Protein AF-A0A496RA01-F1 (afdb_monomer)

Radius of gyration: 12.92 Å; Cα contacts (8 Å, |Δi|>4): 102; chains: 1; bounding box: 29×29×29 Å

Foldseek 3Di:
DEEEDQADPPDPLNVVVVVVQVVCCVVVVNPDHYDYDYNCNQHDLLSLVVCCVVVVHVHYDDDCPSVVVCVVVVVD

Mean predicted aligned error: 4.64 Å

Sequence (76 aa):
MVIGIVTVPGSAQYIAAEKFKNLVEERSNGRFTFDIQHSASLGSESSIIQQVQMGTVDVAIITTGPVGNISKLANA

Structure (mmCIF, N/CA/C/O backbone):
data_AF-A0A496RA01-F1
#
_entry.id   AF-A0A496RA01-F1
#
loop_
_atom_site.group_PDB
_atom_site.id
_atom_site.type_symbol
_atom_site.label_atom_id
_atom_site.label_alt_id
_atom_site.label_comp_id
_atom_site.label_asym_id
_atom_site.label_entity_id
_at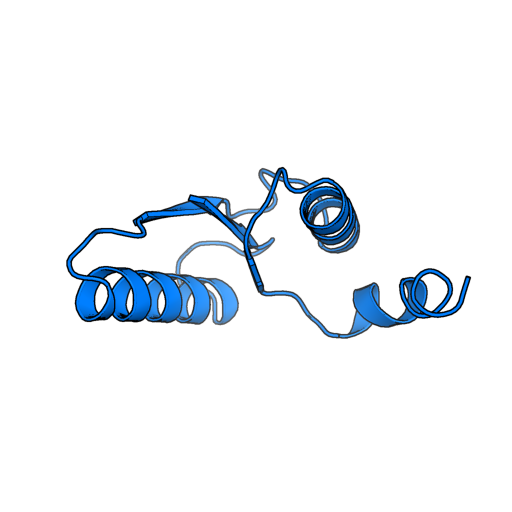om_site.label_seq_id
_atom_site.pdbx_PDB_ins_code
_atom_site.Cartn_x
_atom_site.Cartn_y
_atom_site.Cartn_z
_atom_site.occupancy
_atom_site.B_iso_or_equiv
_atom_site.auth_seq_id
_atom_site.auth_comp_id
_atom_site.auth_asym_id
_atom_site.auth_atom_id
_atom_site.pdbx_PDB_model_num
ATOM 1 N N . MET A 1 1 ? -11.263 1.206 3.665 1.00 97.38 1 MET A N 1
ATOM 2 C CA . MET A 1 1 ? -9.832 1.553 3.786 1.00 97.38 1 MET A CA 1
ATOM 3 C C . MET A 1 1 ? -9.236 1.669 2.388 1.00 97.38 1 MET A C 1
ATOM 5 O O . MET A 1 1 ? -9.823 1.126 1.457 1.00 97.38 1 MET A O 1
ATOM 9 N N . VAL A 1 2 ? -8.121 2.375 2.218 1.00 98.44 2 VAL A N 1
ATOM 10 C CA . VAL A 1 2 ? -7.498 2.676 0.918 1.00 98.44 2 VAL A CA 1
ATOM 11 C C . VAL A 1 2 ? -6.079 2.118 0.852 1.00 98.44 2 VAL A C 1
ATOM 13 O O . VAL A 1 2 ? -5.267 2.358 1.746 1.00 98.44 2 VAL A O 1
ATOM 16 N N . ILE A 1 3 ? -5.776 1.411 -0.239 1.00 98.56 3 ILE A N 1
ATOM 17 C CA . ILE A 1 3 ? -4.417 1.020 -0.623 1.00 98.56 3 ILE A CA 1
ATOM 18 C C . ILE A 1 3 ? -3.982 1.902 -1.793 1.00 98.56 3 ILE A C 1
ATOM 20 O O . ILE A 1 3 ? -4.615 1.873 -2.845 1.00 98.56 3 ILE A O 1
ATOM 24 N N . GLY A 1 4 ? -2.905 2.669 -1.627 1.00 98.31 4 GLY A N 1
ATOM 25 C CA . GLY A 1 4 ? -2.345 3.518 -2.678 1.00 98.31 4 GLY A CA 1
ATOM 26 C C . GL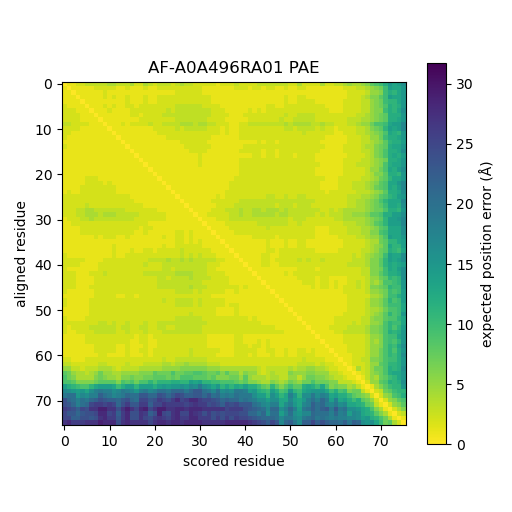Y A 1 4 ? -1.148 2.879 -3.380 1.00 98.31 4 GLY A C 1
ATOM 27 O O . GLY A 1 4 ? -0.165 2.516 -2.727 1.00 98.31 4 GLY A O 1
ATOM 28 N N . ILE A 1 5 ? -1.205 2.798 -4.712 1.00 98.25 5 ILE A N 1
ATOM 29 C CA . ILE A 1 5 ? -0.081 2.419 -5.580 1.00 98.25 5 ILE A CA 1
ATOM 30 C C . ILE A 1 5 ? -0.037 3.302 -6.837 1.00 98.25 5 ILE A C 1
ATOM 32 O O . ILE A 1 5 ? -1.045 3.867 -7.258 1.00 98.25 5 ILE A O 1
ATOM 36 N N . VAL A 1 6 ? 1.124 3.394 -7.488 1.00 98.00 6 VAL A N 1
ATOM 37 C CA . VAL A 1 6 ? 1.275 4.204 -8.716 1.00 98.00 6 VAL A CA 1
ATOM 38 C C . VAL A 1 6 ? 1.148 3.401 -10.010 1.00 98.00 6 VAL A C 1
ATOM 40 O O . VAL A 1 6 ? 0.867 3.970 -11.061 1.00 98.00 6 VAL A O 1
ATOM 43 N N . THR A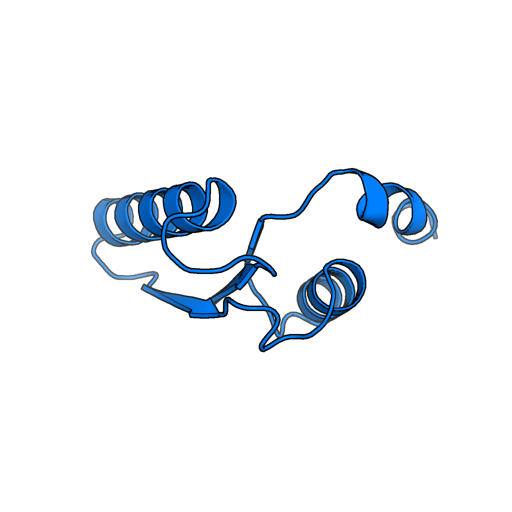 1 7 ? 1.344 2.086 -9.961 1.00 98.12 7 THR A N 1
ATOM 44 C CA . THR A 1 7 ? 1.346 1.237 -11.161 1.00 98.12 7 THR A CA 1
ATOM 45 C C . THR A 1 7 ? -0.049 0.757 -11.555 1.00 98.12 7 THR A C 1
ATOM 47 O O . THR A 1 7 ? -1.021 0.919 -10.823 1.00 98.12 7 THR A O 1
ATOM 50 N N . VAL A 1 8 ? -0.145 0.197 -12.760 1.00 98.25 8 VAL A N 1
ATOM 51 C CA . VAL A 1 8 ? -1.387 -0.280 -13.385 1.00 98.25 8 VAL A CA 1
ATOM 52 C C . VAL A 1 8 ? -1.759 -1.707 -12.937 1.00 98.25 8 VAL A C 1
ATOM 54 O O . VAL A 1 8 ? -0.888 -2.424 -12.434 1.00 98.25 8 VAL A O 1
ATOM 57 N N . PRO A 1 9 ? -3.011 -2.161 -13.154 1.00 98.19 9 PRO A N 1
ATOM 58 C CA . PRO A 1 9 ? -3.415 -3.541 -12.890 1.00 98.19 9 PRO A CA 1
ATOM 59 C C . PRO A 1 9 ? -2.508 -4.576 -13.568 1.00 98.19 9 PRO A C 1
ATOM 61 O O . PRO A 1 9 ? -2.042 -4.373 -14.688 1.00 98.19 9 PRO A O 1
ATOM 64 N N . GLY A 1 10 ? -2.243 -5.683 -12.871 1.00 97.38 10 GLY A N 1
ATOM 65 C CA . GLY A 1 10 ? -1.326 -6.741 -13.318 1.00 97.38 10 GLY A CA 1
ATOM 66 C C . GLY A 1 10 ? 0.163 -6.473 -13.057 1.00 97.38 10 GLY A C 1
ATOM 67 O O . GLY A 1 10 ? 0.987 -7.364 -13.262 1.00 97.38 10 GLY A O 1
ATOM 68 N N . SER A 1 11 ? 0.536 -5.284 -12.572 1.00 98.31 11 SER A N 1
ATOM 69 C CA . SER A 1 11 ? 1.899 -5.018 -12.103 1.00 98.31 11 SER A CA 1
ATOM 70 C C . SER A 1 11 ? 2.221 -5.794 -10.817 1.00 98.31 11 SER A C 1
ATOM 72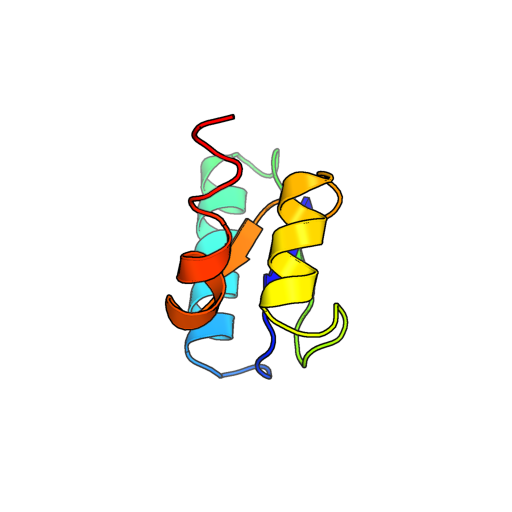 O O . SER A 1 11 ? 1.330 -6.209 -10.075 1.00 98.31 11 SER A O 1
ATOM 74 N N . ALA A 1 12 ? 3.508 -5.913 -10.482 1.00 98.06 12 ALA A N 1
ATOM 75 C CA . ALA A 1 12 ? 3.931 -6.550 -9.234 1.00 98.06 12 ALA A CA 1
ATOM 76 C C . ALA A 1 12 ? 3.339 -5.879 -7.975 1.00 98.06 12 ALA A C 1
ATOM 78 O O . ALA A 1 12 ? 2.929 -6.570 -7.045 1.00 98.06 12 ALA A O 1
ATOM 79 N N . GLN A 1 13 ? 3.257 -4.543 -7.945 1.00 97.94 13 GLN A N 1
ATOM 80 C CA . GLN A 1 13 ? 2.678 -3.813 -6.809 1.00 97.94 13 GLN A CA 1
ATOM 81 C C . GLN A 1 13 ? 1.163 -4.026 -6.722 1.00 97.94 13 GLN A C 1
ATOM 83 O O . GLN A 1 13 ? 0.637 -4.165 -5.621 1.00 97.94 13 GLN A O 1
ATOM 88 N N . TYR A 1 14 ? 0.470 -4.099 -7.866 1.00 98.50 14 TYR A N 1
ATOM 89 C CA . TYR A 1 14 ? -0.964 -4.382 -7.904 1.00 98.50 14 TYR A CA 1
ATOM 90 C C . TYR A 1 14 ? -1.265 -5.797 -7.406 1.00 98.50 14 TYR A C 1
ATOM 92 O O . TYR A 1 14 ? -2.100 -5.967 -6.526 1.00 98.50 14 TYR A O 1
ATOM 100 N N . ILE A 1 15 ? -0.512 -6.799 -7.871 1.00 98.69 15 ILE A N 1
ATOM 101 C CA . ILE A 1 15 ? -0.641 -8.188 -7.403 1.00 98.69 15 ILE A CA 1
ATOM 102 C C . ILE A 1 15 ? -0.408 -8.275 -5.885 1.00 98.69 15 ILE A C 1
ATOM 104 O O . ILE A 1 15 ? -1.133 -8.976 -5.175 1.00 98.69 15 ILE A O 1
ATOM 108 N N . ALA A 1 16 ? 0.578 -7.539 -5.361 1.00 98.56 16 ALA A N 1
ATOM 109 C CA . ALA A 1 16 ? 0.812 -7.453 -3.922 1.00 98.56 16 ALA A CA 1
ATOM 110 C C . ALA A 1 16 ? -0.359 -6.781 -3.182 1.00 98.56 16 ALA A C 1
ATOM 112 O O . ALA A 1 16 ? -0.774 -7.280 -2.134 1.00 98.56 16 ALA A O 1
ATOM 113 N N . ALA A 1 17 ? -0.922 -5.698 -3.731 1.00 98.56 17 ALA A N 1
ATOM 114 C CA . ALA A 1 17 ? -2.079 -5.001 -3.169 1.00 98.56 17 ALA A CA 1
ATOM 115 C C . ALA A 1 17 ? -3.318 -5.902 -3.120 1.00 98.56 17 ALA A C 1
ATOM 117 O O . ALA A 1 17 ? -3.967 -5.989 -2.079 1.00 98.56 17 ALA A O 1
ATOM 118 N N . GLU A 1 18 ? -3.608 -6.626 -4.201 1.00 98.62 18 GLU A N 1
ATOM 119 C CA . GLU A 1 18 ? -4.707 -7.591 -4.252 1.00 98.62 18 GLU A CA 1
ATOM 120 C C . GLU A 1 18 ? -4.512 -8.717 -3.240 1.00 98.62 18 GLU A C 1
ATOM 122 O O . GLU A 1 18 ? -5.436 -9.064 -2.502 1.00 98.62 18 GLU A O 1
ATOM 127 N N . LYS A 1 19 ? -3.298 -9.277 -3.150 1.00 98.62 19 LYS A N 1
ATOM 128 C CA . LYS A 1 19 ? -3.035 -10.353 -2.195 1.00 98.62 19 LYS A CA 1
ATOM 129 C C . LYS A 1 19 ? -3.149 -9.868 -0.751 1.00 98.62 19 LYS A C 1
ATOM 131 O O . LYS A 1 19 ? -3.711 -10.592 0.071 1.00 98.62 19 LYS A O 1
ATOM 136 N N . PHE A 1 20 ? -2.651 -8.669 -0.449 1.00 98.62 20 PHE A N 1
ATOM 137 C CA . PHE A 1 20 ? -2.812 -8.038 0.860 1.00 98.62 20 PHE A CA 1
ATOM 138 C C . PHE A 1 20 ? -4.294 -7.836 1.190 1.00 98.62 20 PHE A C 1
ATOM 140 O O . PHE A 1 20 ? -4.749 -8.334 2.219 1.00 98.62 20 PHE A O 1
ATOM 147 N N . LYS A 1 21 ? -5.049 -7.189 0.291 1.00 98.50 21 LYS A N 1
ATOM 148 C CA . LYS A 1 21 ? -6.495 -6.972 0.420 1.00 98.50 21 LYS A CA 1
ATOM 149 C C . LYS A 1 21 ? -7.217 -8.277 0.753 1.00 98.50 21 LYS A C 1
ATOM 151 O O . LYS A 1 21 ? -7.860 -8.359 1.795 1.00 98.50 21 LYS A O 1
ATOM 156 N N . ASN A 1 22 ? -7.031 -9.309 -0.072 1.00 98.56 22 ASN A N 1
ATOM 157 C CA . ASN A 1 22 ? -7.716 -10.592 0.080 1.00 98.56 22 ASN A CA 1
ATOM 158 C C . ASN A 1 22 ? -7.400 -11.260 1.425 1.00 98.56 22 ASN A C 1
ATOM 160 O O . ASN A 1 22 ? -8.304 -11.721 2.114 1.00 98.56 22 ASN A O 1
ATOM 164 N N . LEU A 1 23 ? -6.123 -11.289 1.827 1.00 98.69 23 LEU A N 1
ATOM 165 C CA . LEU A 1 23 ? -5.716 -11.919 3.085 1.00 98.69 23 LEU A CA 1
ATOM 166 C C . LEU A 1 23 ? -6.264 -11.187 4.314 1.00 98.69 23 LEU A C 1
ATOM 168 O O . LEU A 1 23 ? -6.608 -11.837 5.301 1.00 98.69 23 LEU A O 1
ATOM 172 N N . VAL A 1 24 ? -6.308 -9.853 4.288 1.00 98.44 24 VAL A N 1
ATOM 173 C CA . VAL A 1 24 ? -6.813 -9.070 5.421 1.00 98.44 24 VAL A CA 1
ATOM 174 C C . VAL A 1 24 ? -8.334 -9.150 5.493 1.00 98.44 24 VAL A C 1
ATOM 176 O O . VAL A 1 24 ? -8.869 -9.367 6.578 1.00 98.44 24 VAL A O 1
ATOM 179 N N . GLU A 1 25 ? -9.031 -9.045 4.362 1.00 98.44 25 GLU A N 1
ATOM 180 C CA . GLU A 1 25 ? -10.486 -9.214 4.293 1.00 98.44 25 GLU A CA 1
ATOM 181 C C . GLU A 1 25 ? -10.909 -10.600 4.803 1.00 98.44 25 GLU A C 1
ATOM 183 O O . GLU A 1 25 ? -11.764 -10.691 5.685 1.00 98.44 25 GLU A O 1
ATOM 188 N N . GLU A 1 26 ? -10.246 -11.668 4.345 1.00 98.50 26 GLU A N 1
ATOM 189 C CA . GLU A 1 26 ? -10.510 -13.046 4.777 1.00 98.50 26 GLU A CA 1
ATOM 190 C C . GLU A 1 26 ? -10.272 -13.226 6.282 1.00 98.50 26 GLU A C 1
ATOM 192 O O . GLU A 1 26 ? -11.171 -13.613 7.027 1.00 98.50 26 GLU A O 1
ATOM 197 N N . ARG A 1 27 ? -9.069 -12.899 6.769 1.00 98.50 27 ARG A N 1
ATOM 198 C CA . ARG A 1 27 ? -8.682 -13.154 8.169 1.00 98.50 27 ARG A CA 1
ATOM 199 C C . ARG A 1 27 ? -9.400 -12.259 9.168 1.00 98.50 27 ARG A C 1
ATOM 201 O O . ARG A 1 27 ? -9.469 -12.590 10.349 1.00 98.50 27 ARG A O 1
ATOM 208 N N . SER A 1 28 ? -9.902 -11.114 8.714 1.00 98.38 28 SER A N 1
ATOM 209 C CA . SER A 1 28 ? -10.685 -10.205 9.545 1.00 98.38 28 SER A CA 1
ATOM 210 C C . SER A 1 28 ? -12.182 -10.504 9.522 1.00 98.38 28 SER A C 1
ATOM 212 O O . SER A 1 28 ? -12.935 -9.778 10.172 1.00 98.38 28 SER A O 1
ATOM 214 N N . ASN A 1 29 ? -12.622 -11.553 8.815 1.00 97.62 29 ASN A N 1
ATOM 215 C CA . ASN A 1 29 ? -14.035 -11.852 8.579 1.00 97.62 29 ASN A CA 1
ATOM 216 C C . ASN A 1 29 ? -14.787 -10.628 8.024 1.00 97.62 29 ASN A C 1
ATOM 218 O O . ASN A 1 29 ? -15.852 -10.261 8.519 1.00 97.62 29 ASN A O 1
ATOM 222 N N . GLY A 1 30 ? -14.185 -9.938 7.052 1.00 95.94 30 GLY A N 1
ATOM 223 C CA . GLY A 1 30 ? -14.758 -8.758 6.399 1.00 95.94 30 GLY A CA 1
ATOM 224 C C . GLY A 1 30 ? -14.808 -7.488 7.255 1.00 95.94 30 GLY A C 1
ATOM 225 O O . GLY A 1 30 ? -15.346 -6.480 6.803 1.00 95.94 30 GLY A O 1
ATOM 226 N N . ARG A 1 31 ? -14.250 -7.488 8.475 1.00 98.12 31 ARG A N 1
ATOM 227 C CA . ARG A 1 31 ? -14.194 -6.282 9.325 1.00 98.12 31 ARG A CA 1
ATOM 228 C C . ARG A 1 31 ? -13.345 -5.169 8.717 1.00 98.12 31 ARG A C 1
ATOM 230 O O . ARG A 1 31 ? -13.611 -4.000 8.981 1.00 98.12 31 ARG A O 1
ATOM 237 N N . PHE A 1 32 ? -12.325 -5.528 7.945 1.00 97.81 32 PHE A N 1
ATOM 238 C CA . PHE A 1 32 ? -11.512 -4.585 7.189 1.00 97.81 32 PHE A CA 1
ATOM 239 C C . PHE A 1 32 ? -11.707 -4.851 5.707 1.00 97.81 32 PHE A C 1
ATOM 241 O O . PHE A 1 32 ? -11.487 -5.975 5.271 1.00 97.81 32 PHE A O 1
ATOM 248 N N . THR A 1 33 ? -12.090 -3.821 4.955 1.00 98.12 33 THR A N 1
ATOM 249 C CA . THR A 1 33 ? -12.251 -3.867 3.499 1.00 98.12 33 THR A CA 1
ATOM 250 C C . THR A 1 33 ? -11.442 -2.763 2.838 1.00 98.12 33 THR A C 1
ATOM 252 O O . THR A 1 33 ? -11.329 -1.645 3.364 1.00 98.12 33 THR A O 1
ATOM 255 N N . PHE A 1 34 ? -10.869 -3.078 1.680 1.00 98.25 34 PHE A N 1
ATOM 256 C CA . PHE A 1 34 ? -9.944 -2.195 0.982 1.00 98.25 34 PHE A CA 1
ATOM 257 C C . PHE A 1 34 ? -10.397 -1.870 -0.435 1.00 98.25 34 PHE A C 1
ATOM 259 O O . PHE A 1 34 ? -10.880 -2.729 -1.175 1.00 98.25 34 PHE A O 1
ATOM 266 N N . ASP A 1 35 ? -10.151 -0.630 -0.836 1.00 98.31 35 ASP A N 1
ATOM 267 C CA . ASP A 1 35 ? -10.175 -0.195 -2.225 1.00 98.31 35 ASP A CA 1
ATOM 268 C C . ASP A 1 35 ? -8.747 0.102 -2.703 1.00 98.31 35 ASP A C 1
ATOM 270 O O . ASP A 1 35 ? -7.958 0.713 -1.976 1.00 98.31 35 ASP A O 1
ATOM 274 N N . ILE A 1 36 ? -8.399 -0.377 -3.898 1.00 98.62 36 ILE A N 1
ATOM 275 C CA . ILE A 1 36 ? -7.049 -0.247 -4.458 1.00 98.62 36 ILE A CA 1
ATOM 276 C C . ILE A 1 36 ? -7.053 0.920 -5.437 1.00 98.62 36 ILE A C 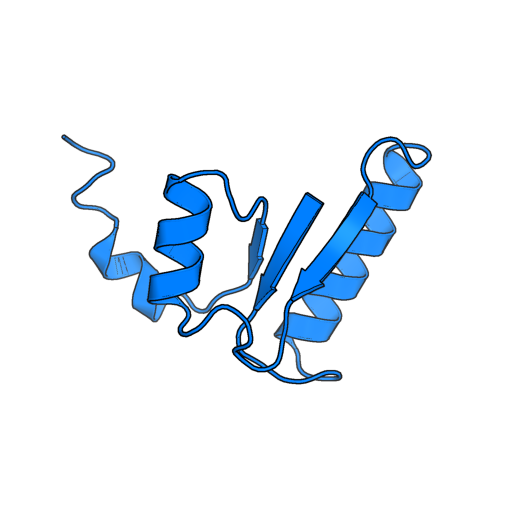1
ATOM 278 O O . ILE A 1 36 ? -7.545 0.810 -6.558 1.00 98.62 36 ILE A O 1
ATOM 282 N N . GLN A 1 37 ? -6.442 2.023 -5.025 1.00 98.62 37 GLN A N 1
ATOM 283 C CA . GLN A 1 37 ? -6.241 3.198 -5.857 1.00 98.62 37 GLN A CA 1
ATOM 284 C C . GLN A 1 37 ? -4.906 3.063 -6.592 1.00 98.62 37 GLN A C 1
ATOM 286 O O . GLN A 1 37 ? -3.836 3.036 -5.982 1.00 98.62 37 GLN A O 1
ATOM 291 N N . HIS A 1 38 ? -4.983 2.920 -7.914 1.00 98.44 38 HIS A N 1
ATOM 292 C CA . HIS A 1 38 ? -3.861 2.543 -8.773 1.00 98.44 38 HIS A CA 1
ATOM 293 C C . HIS A 1 38 ? -3.681 3.521 -9.944 1.00 98.44 38 HIS A C 1
ATOM 295 O O . HIS A 1 38 ? -4.376 4.536 -10.028 1.00 98.44 38 HIS A O 1
ATOM 301 N N . SER A 1 39 ? -2.751 3.225 -10.861 1.00 98.00 39 SER A N 1
ATOM 302 C CA . SER A 1 39 ? -2.484 4.029 -12.068 1.00 98.00 39 SER A CA 1
ATOM 303 C C . SER A 1 39 ? -2.230 5.514 -11.770 1.00 98.00 39 SER A C 1
ATOM 305 O O . SER A 1 39 ? -2.692 6.385 -12.503 1.00 98.00 39 SER A O 1
ATOM 307 N N . ALA A 1 40 ? -1.533 5.797 -10.667 1.00 97.06 40 ALA A N 1
ATOM 308 C CA . ALA A 1 40 ? -1.225 7.146 -10.189 1.00 97.06 40 ALA A CA 1
ATOM 309 C C . ALA A 1 40 ? -2.456 8.052 -9.952 1.00 97.06 40 ALA A C 1
ATOM 311 O O . ALA A 1 40 ? -2.328 9.275 -9.943 1.00 97.06 40 ALA A O 1
ATOM 312 N N . SER A 1 41 ? -3.637 7.474 -9.694 1.00 98.00 41 SER A N 1
ATOM 313 C CA . SER A 1 41 ? -4.863 8.211 -9.322 1.00 98.00 41 SER A CA 1
ATOM 314 C C . SER A 1 41 ? -4.701 9.084 -8.070 1.00 98.00 41 SER A C 1
ATOM 316 O O . SER A 1 41 ? -5.340 10.127 -7.959 1.00 98.00 41 SER A O 1
ATOM 318 N N . LEU A 1 42 ? -3.802 8.696 -7.161 1.00 96.94 42 LEU A N 1
ATOM 319 C CA . LEU A 1 42 ? -3.443 9.447 -5.950 1.00 96.94 42 LEU A CA 1
ATOM 320 C C . LEU A 1 42 ? -2.149 10.268 -6.098 1.00 96.94 42 LEU A C 1
ATOM 322 O O . LEU A 1 42 ? -1.606 10.764 -5.107 1.00 96.94 42 LEU A O 1
ATOM 326 N N . GLY A 1 43 ? -1.634 10.406 -7.323 1.00 97.00 43 GLY A N 1
ATOM 327 C CA . GLY A 1 43 ? -0.379 11.087 -7.624 1.00 97.00 43 GLY A CA 1
ATOM 328 C C . GLY A 1 43 ? 0.849 10.175 -7.543 1.00 97.00 43 GLY A C 1
ATOM 329 O O . GLY A 1 43 ? 0.793 8.984 -7.843 1.00 97.00 43 GLY A O 1
ATOM 330 N N . SER A 1 44 ? 1.990 10.768 -7.182 1.00 96.44 44 SER A N 1
ATOM 331 C CA . SER A 1 44 ? 3.286 10.079 -7.080 1.00 96.44 44 SER A CA 1
ATOM 332 C C . SER A 1 44 ? 3.422 9.259 -5.790 1.00 96.44 44 SER A C 1
ATOM 334 O O . SER A 1 44 ? 2.672 9.461 -4.838 1.00 96.44 44 SER A O 1
ATOM 336 N N . GLU A 1 45 ? 4.440 8.396 -5.696 1.00 95.06 45 GLU A N 1
ATOM 337 C CA . GLU A 1 45 ? 4.728 7.649 -4.459 1.00 95.06 45 GLU A CA 1
ATOM 338 C C . GLU A 1 45 ? 4.975 8.589 -3.263 1.00 95.06 45 GLU A C 1
ATOM 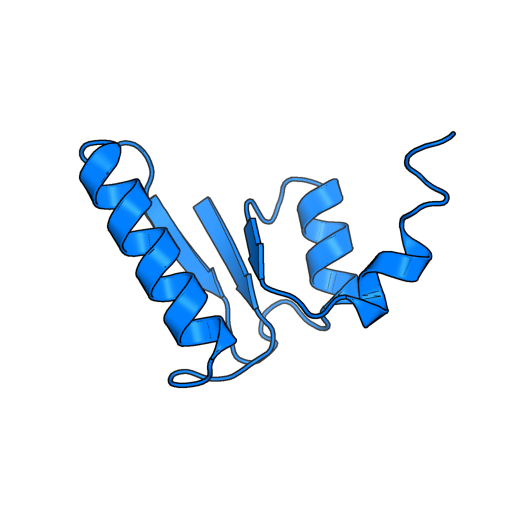340 O O . GLU A 1 45 ? 4.491 8.329 -2.163 1.00 95.06 45 GLU A O 1
ATOM 345 N N . SER A 1 46 ? 5.644 9.730 -3.473 1.00 93.25 46 SER A N 1
ATOM 346 C CA . SER A 1 46 ? 5.812 10.757 -2.435 1.00 93.25 46 SER A CA 1
ATOM 347 C C . SER A 1 46 ? 4.480 11.379 -2.008 1.00 93.25 46 SER A C 1
ATOM 349 O O . SER A 1 46 ? 4.279 11.628 -0.823 1.00 93.25 46 SER A O 1
ATOM 351 N N . SER A 1 47 ? 3.549 11.595 -2.941 1.00 95.12 47 SER A N 1
ATOM 352 C CA . SER A 1 47 ? 2.200 12.088 -2.632 1.00 95.12 47 SER A CA 1
ATOM 353 C C . SER A 1 47 ? 1.402 11.072 -1.813 1.00 95.12 47 SER A C 1
ATOM 355 O O . SER A 1 47 ? 0.707 11.457 -0.876 1.00 95.12 47 SER A O 1
ATOM 357 N N . ILE A 1 48 ? 1.512 9.780 -2.137 1.00 96.81 48 ILE A N 1
ATOM 358 C CA . IL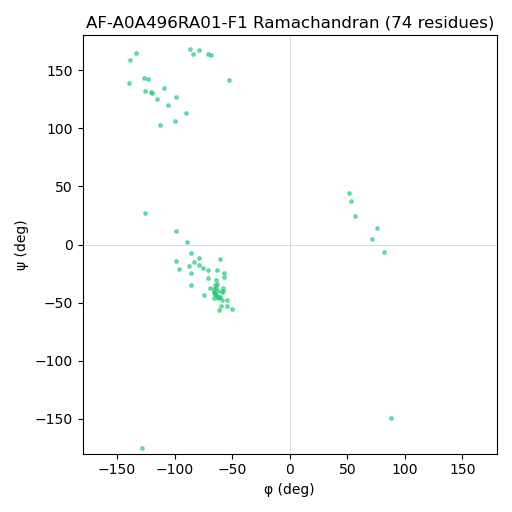E A 1 48 ? 0.857 8.691 -1.396 1.00 96.81 48 ILE A CA 1
ATOM 359 C C . ILE A 1 48 ? 1.420 8.600 0.027 1.00 96.81 48 ILE A C 1
ATOM 361 O O . ILE A 1 48 ? 0.657 8.494 0.979 1.00 96.81 48 ILE A O 1
ATOM 365 N N . ILE A 1 49 ? 2.738 8.725 0.196 1.00 94.19 49 ILE A N 1
ATOM 366 C CA . ILE A 1 49 ? 3.378 8.799 1.518 1.00 94.19 49 ILE A CA 1
ATOM 367 C C . ILE A 1 49 ? 2.781 9.920 2.377 1.00 94.19 49 ILE A C 1
ATOM 369 O O . ILE A 1 49 ? 2.459 9.688 3.540 1.00 94.19 49 ILE A O 1
ATOM 373 N N . GLN A 1 50 ? 2.637 11.131 1.826 1.00 93.69 50 GLN A N 1
ATOM 374 C CA . GLN A 1 50 ? 2.063 12.257 2.573 1.00 93.69 50 GLN A CA 1
ATOM 375 C C . GLN A 1 50 ? 0.615 11.964 2.988 1.00 93.69 50 GLN A C 1
ATOM 377 O O . GLN A 1 50 ? 0.227 12.232 4.120 1.00 93.69 50 GLN A O 1
ATOM 382 N N . GLN A 1 51 ? -0.165 11.339 2.107 1.00 96.25 51 GLN A N 1
ATOM 383 C CA . GLN A 1 51 ? -1.536 10.920 2.408 1.00 96.25 51 GLN A CA 1
ATOM 384 C C . GLN A 1 51 ? -1.600 9.841 3.500 1.00 96.25 51 GLN A C 1
ATOM 386 O O . GLN A 1 51 ? -2.503 9.882 4.334 1.00 96.25 51 GLN A O 1
ATOM 391 N N . VAL A 1 52 ? -0.622 8.928 3.562 1.00 95.31 52 VAL A N 1
ATOM 392 C CA . VAL A 1 52 ? -0.484 7.983 4.685 1.00 95.31 52 VAL A CA 1
ATOM 393 C C . VAL A 1 52 ? -0.205 8.726 5.992 1.00 95.31 52 VAL A C 1
ATOM 395 O O . VAL A 1 52 ? -0.847 8.446 6.999 1.00 95.31 52 VAL A O 1
ATOM 398 N N . GLN A 1 53 ? 0.691 9.719 5.986 1.00 92.19 53 GLN A N 1
ATOM 399 C CA . GLN A 1 53 ? 0.969 10.538 7.176 1.00 92.19 53 GLN A CA 1
ATOM 400 C C . GLN A 1 53 ? -0.255 11.341 7.640 1.00 92.19 53 GLN A C 1
ATOM 402 O O . GLN A 1 53 ? -0.444 11.538 8.837 1.00 92.19 53 GLN A O 1
ATOM 407 N N . MET A 1 54 ? -1.096 11.782 6.702 1.00 95.56 54 MET A N 1
ATOM 408 C CA . MET A 1 54 ? -2.357 12.474 6.986 1.00 95.56 54 MET A CA 1
ATOM 409 C C . MET A 1 54 ? -3.497 11.528 7.399 1.00 95.56 54 MET A C 1
ATOM 411 O O . MET A 1 54 ? -4.539 12.004 7.844 1.00 95.56 54 MET A O 1
ATOM 415 N N . GLY A 1 55 ? -3.331 10.212 7.235 1.00 95.62 55 GLY A N 1
ATOM 416 C CA . GLY A 1 55 ? -4.363 9.210 7.510 1.00 95.62 55 GLY A CA 1
ATOM 417 C C . GLY A 1 55 ? -5.478 9.123 6.461 1.00 95.62 55 GLY A C 1
ATOM 418 O O . GLY A 1 55 ? -6.513 8.524 6.735 1.00 95.62 55 GLY A O 1
ATOM 419 N N . THR A 1 56 ? -5.308 9.713 5.272 1.00 97.19 56 THR A N 1
ATOM 420 C CA . THR A 1 56 ? -6.283 9.599 4.167 1.00 97.19 56 THR A CA 1
ATOM 421 C C . THR A 1 56 ? -6.048 8.367 3.289 1.00 97.19 56 THR A C 1
ATOM 423 O O . THR A 1 56 ? -6.958 7.940 2.580 1.00 97.19 56 THR A O 1
ATOM 426 N N . VAL A 1 57 ? -4.847 7.779 3.349 1.00 98.25 57 VAL A N 1
ATOM 427 C CA . VAL A 1 57 ? -4.504 6.470 2.772 1.00 98.25 57 VAL A CA 1
ATOM 428 C C . VAL A 1 57 ? -4.044 5.554 3.902 1.00 98.25 57 VAL A C 1
ATOM 430 O O . VAL A 1 57 ? -3.180 5.930 4.686 1.00 98.25 57 VAL A O 1
ATOM 433 N N . ASP A 1 58 ? -4.595 4.344 3.980 1.00 98.25 58 ASP A N 1
ATOM 434 C CA . ASP A 1 58 ? -4.311 3.423 5.087 1.00 98.25 58 ASP A CA 1
ATOM 435 C C . ASP A 1 58 ? -3.050 2.581 4.843 1.00 98.25 58 ASP A C 1
ATOM 437 O O . ASP A 1 58 ? -2.319 2.246 5.774 1.00 98.25 58 ASP A O 1
ATOM 441 N N . VAL A 1 59 ? -2.801 2.203 3.586 1.00 9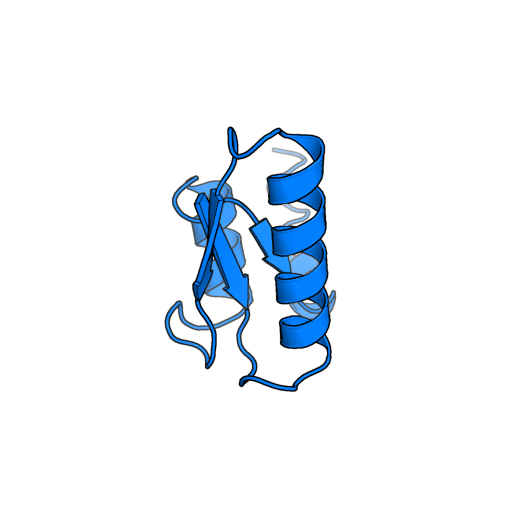7.81 59 VAL A N 1
ATOM 442 C CA . VAL A 1 59 ? -1.686 1.331 3.192 1.00 97.81 59 VAL A CA 1
ATOM 443 C C . VAL A 1 59 ? -1.075 1.833 1.889 1.00 97.81 59 VAL A C 1
ATOM 445 O O . VAL A 1 59 ? -1.788 2.187 0.954 1.00 97.81 59 VAL A O 1
ATOM 448 N N . ALA A 1 60 ? 0.252 1.816 1.790 1.00 96.62 60 ALA A N 1
ATOM 449 C CA . ALA A 1 60 ? 0.973 2.152 0.567 1.00 96.62 60 ALA A CA 1
ATOM 450 C C . ALA A 1 60 ? 1.932 1.023 0.183 1.00 96.62 60 ALA A C 1
ATOM 452 O O . ALA A 1 60 ? 2.697 0.543 1.019 1.00 96.62 60 ALA A O 1
ATOM 453 N N . ILE A 1 61 ? 1.911 0.623 -1.090 1.00 96.62 61 ILE A N 1
ATOM 454 C CA . ILE A 1 61 ? 2.901 -0.301 -1.658 1.00 96.62 61 ILE A CA 1
ATOM 455 C C . ILE A 1 61 ? 3.730 0.488 -2.664 1.00 96.62 61 ILE A C 1
ATOM 457 O O . ILE A 1 61 ? 3.283 0.778 -3.772 1.00 96.62 61 ILE A O 1
ATOM 461 N N . ILE A 1 62 ? 4.934 0.855 -2.239 1.00 93.88 62 ILE A N 1
ATOM 462 C CA . ILE A 1 62 ? 5.821 1.786 -2.937 1.00 93.88 62 ILE A CA 1
ATOM 463 C C . ILE A 1 62 ? 7.243 1.232 -3.009 1.00 93.88 62 ILE A C 1
ATOM 465 O O . ILE A 1 62 ? 7.608 0.307 -2.280 1.00 93.88 62 ILE A O 1
ATOM 469 N N . THR A 1 63 ? 8.066 1.813 -3.875 1.00 92.50 63 THR A N 1
ATOM 470 C CA . THR A 1 63 ? 9.510 1.571 -3.862 1.00 92.50 63 THR A CA 1
ATOM 471 C C . THR A 1 63 ? 10.188 2.229 -2.652 1.00 92.50 63 THR A C 1
ATOM 473 O O . THR A 1 63 ? 9.631 3.101 -1.984 1.00 92.50 63 THR A O 1
ATOM 476 N N . THR A 1 64 ? 11.422 1.823 -2.348 1.00 87.88 64 THR A N 1
ATOM 477 C CA . THR A 1 64 ? 12.199 2.391 -1.233 1.00 87.88 64 THR A CA 1
ATOM 478 C C . THR A 1 64 ? 12.761 3.784 -1.528 1.00 87.88 64 THR A C 1
ATOM 480 O O . THR A 1 64 ? 13.073 4.515 -0.591 1.00 87.88 64 THR A O 1
ATOM 483 N N . GLY A 1 65 ? 12.878 4.183 -2.801 1.00 85.62 65 GLY A N 1
ATOM 484 C CA . GLY A 1 65 ? 13.470 5.466 -3.202 1.00 85.62 65 GLY A CA 1
ATOM 485 C C . GLY A 1 65 ? 12.812 6.683 -2.531 1.00 85.62 65 GLY A C 1
ATOM 486 O O . GLY A 1 65 ? 13.507 7.462 -1.877 1.00 85.62 65 GLY A O 1
ATOM 487 N N . PRO A 1 66 ? 11.478 6.832 -2.601 1.00 81.31 66 PRO A N 1
ATOM 488 C CA . PRO A 1 66 ? 10.749 7.924 -1.950 1.00 81.31 66 PRO A CA 1
ATOM 489 C C . PRO A 1 66 ? 10.828 7.944 -0.415 1.00 81.31 66 PRO A C 1
ATOM 491 O O . PRO A 1 66 ? 10.621 8.996 0.190 1.00 81.31 66 PRO A O 1
ATOM 494 N N . VAL A 1 67 ? 11.132 6.809 0.226 1.00 76.38 67 VAL A N 1
ATOM 495 C CA . VAL A 1 67 ? 11.168 6.680 1.695 1.00 76.38 67 VAL A CA 1
ATOM 496 C C . VAL A 1 67 ? 12.362 7.419 2.305 1.00 76.38 67 VAL A C 1
ATOM 498 O O . VAL A 1 67 ? 12.263 7.928 3.421 1.00 76.38 67 VAL A O 1
ATOM 501 N N . GLY A 1 68 ? 13.472 7.553 1.568 1.00 68.44 68 GLY A N 1
ATOM 502 C CA . GLY A 1 68 ? 14.691 8.218 2.050 1.00 68.44 68 GLY A CA 1
ATOM 503 C C . GLY A 1 68 ? 14.484 9.665 2.521 1.00 68.44 68 GLY A C 1
ATOM 504 O O . GLY A 1 68 ? 15.219 10.136 3.386 1.00 68.44 68 GLY A O 1
ATOM 505 N N . ASN A 1 69 ? 13.445 10.346 2.027 1.00 59.62 69 ASN A N 1
ATOM 506 C CA . ASN A 1 69 ? 13.100 11.715 2.422 1.00 59.62 69 ASN A CA 1
ATOM 507 C C . ASN A 1 69 ? 12.272 11.807 3.723 1.00 59.62 69 ASN A C 1
ATOM 509 O O . ASN A 1 69 ? 12.177 12.889 4.297 1.00 59.62 69 ASN A O 1
ATOM 513 N N . ILE A 1 70 ? 11.688 10.704 4.210 1.00 58.69 70 ILE A N 1
ATOM 514 C CA . ILE A 1 70 ? 10.772 10.691 5.370 1.00 58.69 70 ILE A CA 1
ATOM 515 C C . ILE A 1 70 ? 11.522 10.589 6.706 1.00 58.69 70 ILE A C 1
ATOM 517 O O . ILE A 1 70 ? 11.014 11.036 7.733 1.00 58.69 70 ILE A O 1
ATOM 521 N N . SER A 1 71 ? 12.745 10.048 6.724 1.00 52.16 71 SER A N 1
ATOM 522 C CA . SER A 1 71 ? 13.502 9.789 7.966 1.00 52.16 71 SER A CA 1
ATOM 523 C C . SER A 1 71 ? 13.810 11.042 8.804 1.00 52.16 71 SER A C 1
ATOM 525 O O . SER A 1 71 ? 14.174 10.918 9.972 1.00 52.16 71 SER A O 1
ATOM 527 N N . LYS A 1 72 ? 13.609 12.248 8.252 1.00 50.31 72 LYS A N 1
ATOM 528 C CA . LYS A 1 72 ? 13.706 13.518 8.988 1.00 50.31 72 LYS A CA 1
ATOM 529 C C . LYS A 1 72 ? 12.479 13.852 9.848 1.00 50.31 72 LYS A C 1
ATOM 531 O O . LYS A 1 72 ? 12.604 14.688 10.729 1.00 50.31 72 LYS A O 1
ATOM 536 N N . LEU A 1 73 ? 11.325 13.216 9.623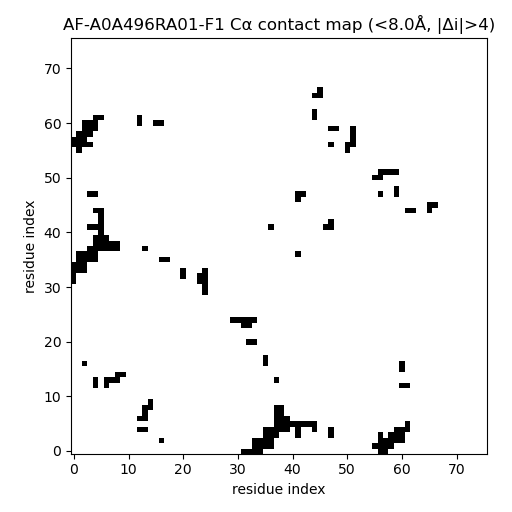 1.00 48.25 73 LEU A N 1
ATOM 537 C CA . LEU A 1 73 ? 10.085 13.469 10.378 1.00 48.25 73 LEU A CA 1
ATOM 538 C C . LEU A 1 73 ? 9.825 12.443 11.491 1.00 48.25 73 LEU A C 1
ATOM 540 O O . LEU A 1 73 ? 8.999 12.690 12.356 1.00 48.25 73 LEU A O 1
ATOM 544 N N . ALA A 1 74 ? 10.531 11.308 11.492 1.00 44.41 74 ALA A N 1
ATOM 545 C CA . ALA A 1 74 ? 10.432 10.302 12.556 1.00 44.41 74 ALA A CA 1
ATOM 546 C C . ALA A 1 74 ? 11.353 10.590 13.763 1.00 44.41 74 ALA A C 1
ATOM 548 O O . ALA A 1 74 ? 11.274 9.888 14.765 1.00 44.41 74 ALA A O 1
ATOM 549 N N . ASN A 1 75 ? 12.225 11.602 13.656 1.00 39.19 75 ASN A N 1
ATOM 550 C CA . ASN A 1 75 ? 13.188 12.014 14.687 1.00 39.19 75 ASN A CA 1
ATOM 551 C C . ASN A 1 75 ? 13.059 13.510 15.055 1.00 39.19 75 ASN A C 1
ATOM 553 O O . ASN A 1 75 ? 14.057 14.127 15.430 1.00 39.19 75 ASN A O 1
ATOM 557 N N . ALA A 1 76 ? 11.872 14.103 14.900 1.00 40.38 76 ALA A N 1
ATOM 558 C CA . ALA A 1 76 ? 11.577 15.479 15.309 1.00 40.38 76 ALA A CA 1
ATOM 559 C C . ALA A 1 76 ? 10.493 15.495 16.389 1.00 40.38 76 ALA A C 1
ATOM 561 O O . ALA A 1 76 ? 9.541 14.692 16.259 1.00 40.38 76 ALA A O 1
#

Secondary structure (DSSP, 8-state):
-EEE-SSPTTSHHHHHHHHHHHHHHHHTTTSS--EEE-TTTT-SHHHHHHHHHHTS-SEE---SGGGGGTTTTTT-

Nearest PDB structures (foldseek):
  4xeq-assembly4_D  TM=9.661E-01  e=9.541E-06  Nitratidesulfovibrio vulgaris RCH1
  4p1l-assembly2_B  TM=9.022E-01  e=2.777E-04  Chromohalobacter israelensis DSM 3043
  4pf8-assembly1_A  TM=9.481E-01  e=6.920E-04  Sulfitobacter sp. NAS-14.1
  4pf8-assembly2_B  TM=9.528E-01  e=9.164E-04  Sulfitobacter sp. NAS-14.1
  2pfz-assembly1_A  TM=9.244E-01  e=6.548E-03  Bordetella pertussis Tohama I

pLDDT: mean 91.1, std 15.38, range [39.19, 98.69]

Solvent-accessible surface area (backbone atoms only — not comparable to full-atom values): 4426 Å² total; per-residue (Å²): 89,35,35,40,33,50,56,47,88,86,34,74,61,41,52,50,48,52,51,50,43,53,53,46,23,60,78,49,75,60,75,46,58,70,45,80,43,40,61,33,74,68,45,52,66,59,49,41,52,54,32,39,76,71,64,78,26,75,42,75,58,72,71,70,75,64,52,72,74,50,66,70,67,80,77,108